Protein AF-A0A835D452-F1 (afdb_monomer)

Secondary structure (DSSP, 8-state):
-HHHHHHHHHHSS-----HHHHHHHHHHHHHHHHHHGGGS-------------------------SS-GGGGGGTTTT-HHHHHHHHHHHHHHHS-EE-TTTSSEEEEEEETTEEEETTT--EEE--SSSSS-HHHHHHHHHHHHHHHHHH-

Sequence (152 aa):
MGLKMEIKKELTTVRLTSLEEAYQLALKIEAQLRHSTLKRTGVVVGGFSTSQNTSSVPRSNTKRTKKAGIVGKYGTRYGASLRKQIKKMEVSQHSKYFCEFCGKYAVKRKAVGIWGCKDCGKVKAGGAYTLNTASAVTVRSTIRRLREQTEG

Structure (mmCIF, N/CA/C/O backbone):
data_AF-A0A835D452-F1
#
_entry.id   AF-A0A835D452-F1
#
loop_
_atom_site.group_PDB
_atom_site.id
_atom_site.type_symbol
_atom_site.label_atom_id
_atom_site.label_alt_id
_atom_site.label_comp_id
_atom_site.label_asym_id
_atom_site.label_entity_id
_atom_site.label_seq_id
_atom_site.pdbx_PDB_ins_code
_atom_site.Cartn_x
_atom_site.Cartn_y
_atom_site.Cartn_z
_atom_site.occupancy
_atom_site.B_iso_or_equiv
_atom_site.auth_seq_id
_atom_site.auth_comp_id
_atom_site.auth_asym_id
_atom_site.auth_atom_id
_atom_site.pdbx_PDB_model_num
ATOM 1 N N . MET A 1 1 ? 20.969 40.458 25.479 1.00 53.94 1 MET A N 1
ATOM 2 C CA . MET A 1 1 ? 19.787 41.068 24.821 1.00 53.94 1 MET A CA 1
ATOM 3 C C . MET A 1 1 ? 20.012 41.442 23.346 1.00 53.94 1 MET A C 1
ATOM 5 O O . MET A 1 1 ? 19.021 41.652 22.661 1.00 53.94 1 MET A O 1
ATOM 9 N N . GLY A 1 2 ? 21.252 41.434 22.826 1.00 52.66 2 GLY A N 1
ATOM 10 C CA . GLY A 1 2 ? 21.556 41.801 21.428 1.00 52.66 2 GLY A CA 1
ATOM 11 C C . GLY A 1 2 ? 20.974 40.879 20.343 1.00 52.66 2 GLY A C 1
ATOM 12 O O . GLY A 1 2 ? 20.324 41.371 19.430 1.00 52.66 2 GLY A O 1
ATOM 13 N N . LEU A 1 3 ? 21.068 39.547 20.483 1.00 51.38 3 LEU A N 1
ATOM 14 C CA . LEU A 1 3 ? 20.590 38.611 19.441 1.00 51.38 3 LEU A CA 1
ATOM 15 C C . LEU A 1 3 ? 19.086 38.711 19.127 1.00 51.38 3 LEU A C 1
ATOM 17 O O . LEU A 1 3 ? 18.668 38.468 18.001 1.00 51.38 3 LEU A O 1
ATOM 21 N N . LYS A 1 4 ? 18.252 39.062 20.115 1.00 52.41 4 LYS A N 1
ATOM 22 C CA . LYS A 1 4 ? 16.799 39.193 19.906 1.00 52.41 4 LYS A CA 1
ATOM 23 C C . LYS A 1 4 ? 16.429 40.463 19.127 1.00 52.41 4 LYS A C 1
ATOM 25 O O . LYS A 1 4 ? 15.355 40.500 18.533 1.00 52.41 4 LYS A O 1
ATOM 30 N N . MET A 1 5 ? 17.294 41.481 19.136 1.00 53.03 5 MET A N 1
ATOM 31 C CA . MET A 1 5 ? 17.097 42.734 18.398 1.00 53.03 5 MET A CA 1
ATOM 32 C C . MET A 1 5 ? 17.568 42.605 16.942 1.00 53.03 5 MET A C 1
ATOM 34 O O . MET A 1 5 ? 16.900 43.123 16.051 1.00 53.03 5 MET A O 1
ATOM 38 N N . GLU A 1 6 ? 18.640 41.844 16.693 1.00 52.41 6 GLU A N 1
ATOM 39 C CA . GLU A 1 6 ? 19.135 41.522 15.341 1.00 52.41 6 GLU A CA 1
ATOM 40 C C . GLU A 1 6 ? 18.083 40.750 14.519 1.00 52.41 6 GLU A C 1
ATOM 42 O O . GLU A 1 6 ? 17.771 41.116 13.390 1.00 52.41 6 GLU A O 1
ATOM 47 N N . ILE A 1 7 ? 17.441 39.742 15.129 1.00 55.41 7 ILE A N 1
ATOM 48 C CA . ILE A 1 7 ? 16.417 38.903 14.474 1.00 55.41 7 ILE A CA 1
ATOM 49 C C . ILE A 1 7 ? 15.163 39.709 14.104 1.00 55.41 7 ILE A C 1
ATOM 51 O O . ILE A 1 7 ? 14.518 39.427 13.098 1.00 55.41 7 ILE A O 1
ATOM 55 N N . LYS A 1 8 ? 14.806 40.729 14.896 1.00 54.69 8 LYS A N 1
ATOM 56 C CA . LYS A 1 8 ? 13.668 41.602 14.571 1.00 54.69 8 LYS A CA 1
ATOM 57 C C . LYS A 1 8 ? 13.981 42.560 13.424 1.00 54.69 8 LYS A C 1
ATOM 59 O O . LYS A 1 8 ? 13.083 42.807 12.629 1.00 54.69 8 LYS A O 1
ATOM 64 N N . LYS A 1 9 ? 15.220 43.061 13.318 1.00 51.81 9 LYS A N 1
ATOM 65 C CA . LYS A 1 9 ? 15.637 43.936 12.208 1.00 51.81 9 LYS A CA 1
ATOM 66 C C . LYS A 1 9 ? 15.626 43.202 10.865 1.00 51.81 9 LYS A C 1
ATOM 68 O O . LYS A 1 9 ? 15.124 43.766 9.898 1.00 51.81 9 LYS A O 1
ATOM 73 N N . GLU A 1 10 ? 16.059 41.942 10.836 1.00 51.25 10 GLU A N 1
ATOM 74 C CA . GLU A 1 10 ? 15.952 41.060 9.658 1.00 51.25 10 GLU A CA 1
ATOM 75 C C . GLU A 1 10 ? 14.490 40.757 9.267 1.00 51.25 10 GLU A C 1
ATOM 77 O O . GLU A 1 10 ? 14.180 40.583 8.092 1.00 51.25 10 GLU A O 1
ATOM 82 N N . LEU A 1 11 ? 13.557 40.743 10.229 1.00 52.88 11 LEU A N 1
ATOM 83 C CA . LEU A 1 11 ? 12.139 40.463 9.968 1.00 52.88 11 LEU A CA 1
ATOM 84 C C . LEU A 1 11 ? 11.354 41.648 9.370 1.00 52.88 11 LEU A C 1
ATOM 86 O O . LEU A 1 11 ? 10.240 41.444 8.893 1.00 52.88 11 LEU A O 1
ATOM 90 N N . THR A 1 12 ? 11.885 42.876 9.415 1.00 54.28 12 THR A N 1
ATOM 91 C CA . THR A 1 12 ? 11.132 44.097 9.054 1.00 54.28 12 THR A CA 1
ATOM 92 C C . THR A 1 12 ? 11.467 44.718 7.694 1.00 54.28 12 THR A C 1
ATOM 94 O O . THR A 1 12 ? 10.793 45.668 7.305 1.00 54.28 12 THR A O 1
ATOM 97 N N . THR A 1 13 ? 12.445 44.211 6.937 1.00 54.88 13 THR A N 1
ATOM 98 C CA . THR A 1 13 ? 12.877 44.841 5.665 1.00 54.88 13 THR A CA 1
ATOM 99 C C . THR A 1 13 ? 12.709 43.994 4.404 1.00 54.88 13 THR A C 1
ATOM 101 O O . THR A 1 13 ? 13.039 44.471 3.320 1.00 54.88 13 THR A O 1
ATOM 104 N N . VAL A 1 14 ? 12.123 42.796 4.471 1.00 54.88 14 VAL A N 1
ATOM 105 C CA . VAL A 1 14 ? 11.890 41.987 3.262 1.00 54.88 14 VAL A CA 1
ATOM 106 C C . VAL A 1 14 ? 10.429 42.087 2.825 1.00 54.88 14 VAL A C 1
ATOM 108 O O . VAL A 1 14 ? 9.540 41.429 3.362 1.00 54.88 14 VAL A O 1
ATOM 111 N N . ARG A 1 15 ? 10.180 42.929 1.815 1.00 54.94 15 ARG A N 1
ATOM 112 C CA . ARG A 1 15 ? 8.992 42.844 0.954 1.00 54.94 15 ARG A CA 1
ATOM 113 C C . ARG A 1 15 ? 8.990 41.454 0.309 1.00 54.94 15 ARG A C 1
ATOM 115 O O . ARG A 1 15 ? 9.763 41.205 -0.605 1.00 54.94 15 ARG A O 1
ATOM 122 N N . LEU A 1 16 ? 8.130 40.561 0.790 1.00 55.69 16 LEU A N 1
ATOM 123 C CA . LEU A 1 16 ? 7.934 39.226 0.224 1.00 55.69 16 LEU A CA 1
ATOM 124 C C . LEU A 1 16 ? 7.254 39.348 -1.149 1.00 55.69 16 LEU A C 1
ATOM 126 O O . LEU A 1 16 ? 6.036 39.509 -1.218 1.00 55.69 16 LEU A O 1
ATOM 130 N N . THR A 1 17 ? 8.022 39.295 -2.239 1.00 60.19 17 THR A N 1
ATOM 131 C CA . THR A 1 17 ? 7.479 39.351 -3.612 1.00 60.19 17 THR A CA 1
ATOM 132 C C . THR A 1 17 ? 7.554 38.027 -4.367 1.00 60.19 17 THR A C 1
ATOM 134 O O . THR A 1 17 ? 7.139 37.970 -5.522 1.00 60.19 17 THR A O 1
ATOM 137 N N . SER A 1 18 ? 7.981 36.923 -3.743 1.00 65.19 18 SER A N 1
ATOM 138 C CA . SER A 1 18 ? 7.813 35.600 -4.354 1.00 65.19 18 SER A CA 1
ATOM 139 C C . SER A 1 18 ? 7.709 34.463 -3.333 1.00 65.19 18 SER A C 1
ATOM 141 O O . SER A 1 18 ? 8.353 34.466 -2.285 1.00 65.19 18 SER A O 1
ATOM 143 N N . LEU A 1 19 ? 6.890 33.457 -3.662 1.00 63.97 19 LEU A N 1
ATOM 144 C CA . LEU A 1 19 ? 6.742 32.208 -2.898 1.00 63.97 19 LEU A CA 1
ATOM 145 C C . LEU A 1 19 ? 8.060 31.408 -2.807 1.00 63.97 19 LEU A C 1
ATOM 147 O O . LEU A 1 19 ? 8.214 30.572 -1.916 1.00 63.97 19 LEU A O 1
ATOM 151 N N . GLU A 1 20 ? 9.015 31.690 -3.696 1.00 67.25 20 GLU A N 1
ATOM 152 C CA . GLU A 1 20 ? 10.327 31.045 -3.766 1.00 67.25 20 GLU A CA 1
ATOM 153 C C . GLU A 1 20 ? 11.183 31.352 -2.521 1.00 67.25 20 GLU A C 1
ATOM 155 O O . GLU A 1 20 ? 11.810 30.461 -1.946 1.00 67.25 20 GLU A O 1
ATOM 160 N N . GLU A 1 21 ? 11.169 32.602 -2.049 1.00 68.44 21 GLU A N 1
ATOM 161 C CA . GLU A 1 21 ? 12.0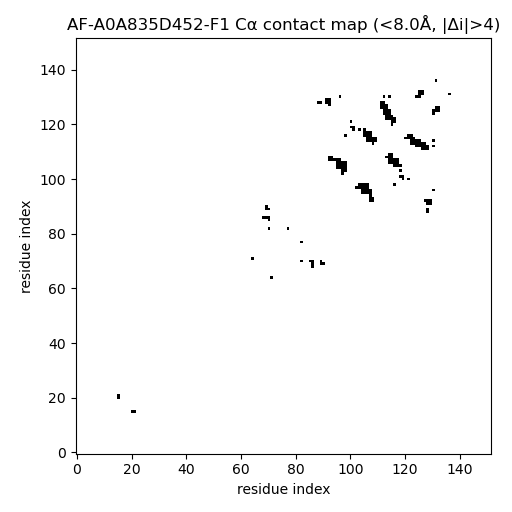04 33.050 -0.926 1.00 68.44 21 GLU A CA 1
ATOM 162 C C . GLU A 1 21 ? 11.507 32.505 0.420 1.00 68.44 21 GLU A C 1
ATOM 164 O O . GLU A 1 21 ? 12.307 32.091 1.265 1.00 68.44 21 GLU A O 1
ATOM 169 N N . ALA A 1 22 ? 10.184 32.402 0.590 1.00 69.62 22 ALA A N 1
ATOM 170 C CA . ALA A 1 22 ? 9.572 31.784 1.766 1.00 69.62 22 ALA A CA 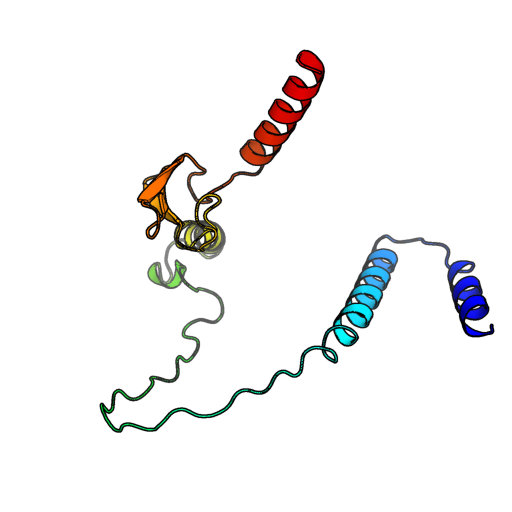1
ATOM 171 C C . ALA A 1 22 ? 9.949 30.295 1.891 1.00 69.62 22 ALA A C 1
ATOM 173 O O . ALA A 1 22 ? 10.230 29.809 2.990 1.00 69.62 22 ALA A O 1
ATOM 174 N N . TYR A 1 23 ? 10.022 29.578 0.763 1.00 75.12 23 TYR A N 1
ATOM 175 C CA . TYR A 1 23 ? 10.441 28.177 0.731 1.00 75.12 23 TYR A CA 1
ATOM 176 C C . TYR A 1 23 ? 11.928 28.011 1.086 1.00 75.12 23 TYR A C 1
ATOM 178 O O . TYR A 1 23 ? 12.285 27.126 1.867 1.00 75.12 23 TYR A O 1
ATOM 186 N N . GLN A 1 24 ? 12.800 28.900 0.596 1.00 74.62 24 GLN A N 1
ATOM 187 C CA . GLN A 1 24 ? 14.228 28.868 0.939 1.00 74.62 24 GLN A CA 1
ATOM 188 C C . GLN A 1 24 ? 14.498 29.209 2.413 1.00 74.62 24 GLN A C 1
ATOM 190 O O . GLN A 1 24 ? 15.394 28.622 3.026 1.00 74.62 24 GLN A O 1
ATOM 195 N N . LEU A 1 25 ? 13.709 30.102 3.018 1.00 76.50 25 LEU A N 1
ATOM 196 C CA . LEU A 1 25 ? 13.799 30.393 4.451 1.00 76.50 25 LEU A CA 1
ATOM 197 C C . LEU A 1 25 ? 13.347 29.196 5.306 1.00 76.50 25 LEU A C 1
ATOM 199 O O . LEU A 1 25 ? 14.036 28.833 6.261 1.00 76.50 25 LEU A O 1
ATOM 203 N N . ALA A 1 26 ? 12.248 28.532 4.933 1.00 77.06 26 ALA A N 1
ATOM 204 C CA . ALA A 1 26 ? 11.766 27.332 5.622 1.00 77.06 26 ALA A CA 1
ATOM 205 C C . ALA A 1 26 ? 12.803 26.192 5.600 1.00 77.06 26 ALA A C 1
ATOM 207 O O . ALA A 1 26 ? 13.060 25.562 6.629 1.00 77.06 26 ALA A O 1
ATOM 208 N N . LEU A 1 27 ? 13.476 25.981 4.461 1.00 79.12 27 LEU A N 1
ATOM 209 C CA . LEU A 1 27 ? 14.547 24.985 4.342 1.00 79.12 27 LEU A CA 1
ATOM 210 C C . LEU A 1 27 ? 15.771 25.310 5.214 1.00 79.12 27 LEU A C 1
ATOM 212 O O . LEU A 1 27 ? 16.361 24.400 5.803 1.00 79.12 27 LEU A O 1
ATOM 216 N N . LYS A 1 28 ? 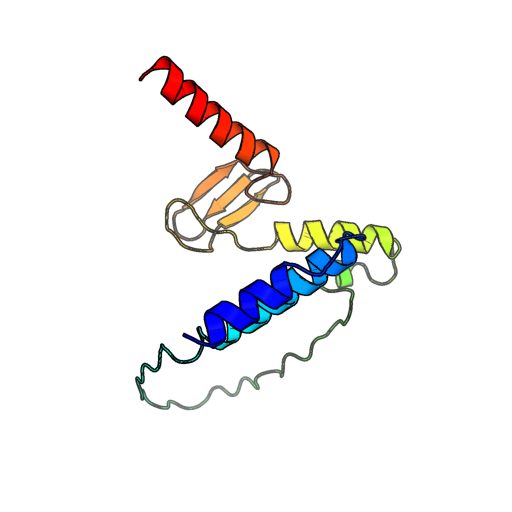16.147 26.590 5.347 1.00 78.88 28 LYS A N 1
ATOM 217 C CA . LYS A 1 28 ? 17.243 27.015 6.240 1.00 78.88 28 LYS A CA 1
ATOM 218 C C . LYS A 1 28 ? 16.915 26.766 7.716 1.00 78.88 28 LYS A C 1
ATOM 220 O O . LYS A 1 28 ? 17.775 26.280 8.452 1.00 78.88 28 LYS A O 1
ATOM 225 N N . ILE A 1 29 ? 15.671 27.021 8.130 1.00 74.69 29 ILE A N 1
ATOM 226 C CA . ILE A 1 29 ? 15.202 26.770 9.503 1.00 74.69 29 ILE A CA 1
ATOM 227 C C . ILE A 1 29 ? 15.213 25.265 9.819 1.00 74.69 29 ILE A C 1
ATOM 229 O O . ILE A 1 29 ? 15.718 24.855 10.868 1.00 74.69 29 ILE A O 1
ATOM 233 N N . GLU A 1 30 ? 14.735 24.415 8.903 1.00 75.00 30 GLU A N 1
ATOM 234 C CA . GLU A 1 30 ? 14.795 22.958 9.084 1.00 75.00 30 GLU A CA 1
ATOM 235 C C . GLU A 1 30 ? 16.234 22.430 9.196 1.00 75.00 30 GLU A C 1
ATOM 237 O O . GLU A 1 30 ? 16.493 21.503 9.967 1.00 75.00 30 GLU A O 1
ATOM 242 N N . ALA A 1 31 ? 17.186 23.009 8.457 1.00 71.62 31 ALA A N 1
ATOM 243 C CA . ALA A 1 31 ? 18.590 22.606 8.518 1.00 71.62 31 ALA A CA 1
ATOM 244 C C . ALA A 1 31 ? 19.231 22.919 9.884 1.00 71.62 31 ALA A C 1
ATOM 246 O O . ALA A 1 31 ? 19.970 22.089 10.421 1.00 71.62 31 ALA A O 1
ATOM 247 N N . GLN A 1 32 ? 18.905 24.065 10.492 1.00 65.31 32 GLN A N 1
ATOM 248 C CA . GLN A 1 32 ? 19.408 24.439 11.820 1.00 65.31 32 GLN A CA 1
ATOM 249 C C . GLN A 1 32 ? 18.828 23.562 12.941 1.00 65.31 32 GLN A C 1
ATOM 251 O O . GLN A 1 32 ? 19.548 23.201 13.874 1.00 65.31 32 GLN A O 1
ATOM 256 N N . LEU A 1 33 ? 17.564 23.141 12.829 1.00 62.62 33 LEU A N 1
ATOM 257 C CA . LEU A 1 33 ? 16.922 22.254 13.809 1.00 62.62 33 LEU A CA 1
ATOM 258 C C . LEU A 1 33 ? 17.446 20.806 13.764 1.00 62.62 33 LEU A C 1
ATOM 260 O O . LEU A 1 33 ? 17.403 20.111 14.775 1.00 62.62 33 LEU A O 1
ATOM 264 N N . ARG A 1 34 ? 17.995 20.341 12.633 1.00 60.38 34 ARG A N 1
ATOM 265 C CA . ARG A 1 34 ? 18.574 18.985 12.513 1.00 60.38 34 ARG A CA 1
ATOM 266 C C . ARG A 1 34 ? 19.963 18.849 13.151 1.00 60.38 34 ARG A C 1
ATOM 268 O O . ARG A 1 34 ? 20.350 17.747 13.531 1.00 60.38 34 ARG A O 1
ATOM 275 N N . HIS A 1 35 ? 20.704 19.947 13.318 1.00 53.53 35 HIS A N 1
ATOM 276 C CA . HIS A 1 35 ? 22.024 19.934 13.967 1.00 53.53 35 HIS A CA 1
ATOM 277 C C . HIS A 1 35 ? 21.962 19.941 15.506 1.00 53.53 35 HIS A C 1
ATOM 279 O O . HIS A 1 35 ? 22.938 19.561 16.156 1.00 53.53 35 HIS A O 1
ATOM 285 N N . SER A 1 36 ? 20.833 20.328 16.110 1.00 51.31 36 SER A N 1
ATOM 286 C CA . SER A 1 36 ? 20.677 20.398 17.57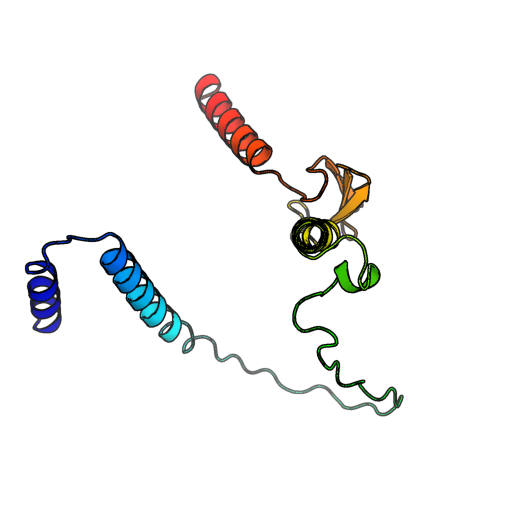1 1.00 51.31 36 SER A CA 1
ATOM 287 C C . SER A 1 36 ? 20.219 19.078 18.213 1.00 51.31 36 SER A C 1
ATOM 289 O O . SER A 1 36 ? 20.470 18.860 19.398 1.00 51.31 36 SER A O 1
ATOM 291 N N . THR A 1 37 ? 19.633 18.148 17.450 1.00 46.97 37 THR A N 1
ATOM 292 C CA . THR A 1 37 ? 19.125 16.858 17.962 1.00 46.97 37 THR A CA 1
ATOM 293 C C . THR A 1 37 ? 20.159 15.724 18.002 1.00 46.97 37 THR A C 1
ATOM 295 O O . THR A 1 37 ? 19.886 14.681 18.586 1.00 46.97 37 THR A O 1
ATOM 298 N N . LEU A 1 38 ? 21.358 15.905 17.433 1.00 46.53 38 LEU A N 1
ATOM 299 C CA . LEU A 1 38 ? 22.392 14.856 17.326 1.00 46.53 38 LEU A CA 1
ATOM 300 C C . LEU A 1 38 ? 23.418 14.819 18.476 1.00 46.53 38 LEU A C 1
ATOM 302 O O . LEU A 1 38 ? 24.251 13.921 18.512 1.00 46.53 38 LEU A O 1
ATOM 306 N N . LYS A 1 39 ? 23.359 15.746 19.443 1.00 46.88 39 LYS A N 1
ATOM 307 C CA . LYS A 1 39 ? 24.309 15.801 20.577 1.00 46.88 39 LYS A CA 1
ATOM 308 C C . LYS A 1 39 ? 23.803 15.166 21.884 1.00 46.88 39 LYS A C 1
ATOM 310 O O . LYS A 1 39 ? 24.490 15.277 22.892 1.00 46.88 39 LYS A O 1
ATOM 315 N N . ARG A 1 40 ? 22.615 14.536 21.915 1.00 47.34 40 ARG A N 1
ATOM 316 C CA . ARG A 1 40 ? 21.924 14.224 23.190 1.00 47.34 40 ARG A CA 1
ATOM 317 C C . ARG A 1 40 ? 21.695 12.750 23.548 1.00 47.34 40 ARG A C 1
ATOM 319 O O . ARG A 1 40 ? 21.157 12.501 24.618 1.00 47.34 40 ARG A O 1
ATOM 326 N N . THR A 1 41 ? 22.120 11.772 22.747 1.00 38.25 41 THR A N 1
ATOM 327 C CA . THR A 1 41 ? 21.954 10.344 23.102 1.00 38.25 41 THR A CA 1
ATOM 328 C C . THR A 1 41 ? 23.232 9.547 22.849 1.00 38.25 41 THR A C 1
ATOM 330 O O . THR A 1 41 ? 23.350 8.833 21.856 1.00 38.25 41 THR A O 1
ATOM 333 N N . GLY A 1 42 ? 24.207 9.694 23.747 1.00 44.38 42 GLY A N 1
ATOM 334 C CA . GLY A 1 42 ? 25.309 8.749 23.907 1.00 44.38 42 GLY A CA 1
ATOM 335 C C . GLY A 1 42 ? 24.936 7.727 24.977 1.00 44.38 42 GLY A C 1
ATOM 336 O O . GLY A 1 42 ? 24.961 8.052 26.158 1.00 44.38 42 GLY A O 1
ATOM 337 N N . VAL A 1 43 ? 24.569 6.512 24.567 1.00 40.44 43 VAL A N 1
ATOM 338 C CA . VAL A 1 43 ? 24.468 5.348 25.458 1.00 40.44 43 VAL A CA 1
ATOM 339 C C . VAL A 1 43 ? 25.344 4.246 24.880 1.00 40.44 43 VAL A C 1
ATOM 341 O O . VAL A 1 43 ? 25.227 3.877 23.713 1.00 40.44 43 VAL A O 1
ATOM 344 N N . VAL A 1 44 ? 26.250 3.787 25.735 1.00 37.50 44 VAL A N 1
ATOM 345 C CA . VAL A 1 44 ? 27.284 2.781 25.520 1.00 37.50 44 VAL A CA 1
ATOM 346 C C . VAL A 1 44 ? 26.757 1.459 26.076 1.00 37.50 44 VAL A C 1
ATOM 348 O O . VAL A 1 44 ? 26.311 1.433 27.218 1.00 37.50 44 VAL A O 1
ATOM 351 N N . VAL A 1 45 ? 26.828 0.366 25.316 1.00 40.75 45 VAL A N 1
ATOM 352 C CA . VAL A 1 45 ? 26.812 -1.008 25.852 1.00 40.75 45 VAL A CA 1
ATOM 353 C C . VAL A 1 45 ? 27.654 -1.889 24.937 1.00 40.75 45 VAL A C 1
ATOM 355 O O . VAL A 1 45 ? 27.423 -1.952 23.730 1.00 40.75 45 VAL A O 1
ATOM 358 N N . GLY A 1 46 ? 28.679 -2.505 25.523 1.00 33.25 46 GLY A N 1
ATOM 359 C CA . GLY A 1 46 ? 29.622 -3.388 24.851 1.00 33.25 46 GLY A CA 1
ATOM 360 C C . GLY A 1 46 ? 29.233 -4.869 24.893 1.00 33.25 46 GLY A C 1
ATOM 361 O O . GLY A 1 46 ? 28.396 -5.286 25.685 1.00 33.25 46 GLY A O 1
ATOM 362 N N . GLY A 1 47 ? 29.917 -5.632 24.034 1.00 34.38 47 GLY A N 1
ATOM 363 C CA . GLY A 1 47 ? 30.510 -6.944 24.323 1.00 34.38 47 GLY A CA 1
ATOM 364 C C . GLY A 1 47 ? 29.596 -8.148 24.568 1.00 34.38 47 GLY A C 1
ATOM 365 O O . GLY A 1 47 ? 29.233 -8.427 25.704 1.00 34.38 47 GLY A O 1
ATOM 366 N N . PHE A 1 48 ? 29.398 -8.975 23.535 1.00 38.56 48 PHE A N 1
ATOM 367 C CA . PHE A 1 48 ? 29.264 -10.426 23.709 1.00 38.56 48 PHE A CA 1
ATOM 368 C C . PHE A 1 48 ? 29.925 -11.169 22.538 1.00 38.56 48 PHE A C 1
ATOM 370 O O . PHE A 1 48 ? 30.082 -10.628 21.445 1.00 38.56 48 PHE A O 1
ATOM 377 N N . SER A 1 49 ? 30.390 -12.371 22.839 1.00 41.16 49 SER A N 1
ATOM 378 C CA . SER A 1 49 ? 31.526 -13.100 22.279 1.00 41.16 49 SER A CA 1
ATOM 379 C C . SER A 1 49 ? 31.422 -13.610 20.835 1.00 41.16 49 SER A C 1
ATOM 381 O O . SER A 1 49 ? 30.362 -13.905 20.287 1.00 41.16 49 SER A O 1
ATOM 383 N N . THR A 1 50 ? 32.612 -13.760 20.257 1.00 41.44 50 THR A N 1
ATOM 384 C CA . THR A 1 50 ? 32.963 -14.385 18.981 1.00 41.44 50 THR A CA 1
ATOM 385 C C . THR A 1 50 ? 32.691 -15.896 18.993 1.00 41.44 50 THR A C 1
ATOM 387 O O . THR A 1 50 ? 33.181 -16.600 19.872 1.00 41.44 50 THR A O 1
ATOM 390 N N . SER A 1 51 ? 32.004 -16.416 17.971 1.00 50.41 51 SER A N 1
ATOM 391 C CA . SER A 1 51 ? 32.068 -17.831 17.575 1.00 50.41 51 SER A CA 1
ATOM 392 C C . SER A 1 51 ? 32.216 -17.910 16.055 1.00 50.41 51 SER A C 1
ATOM 394 O O . SER A 1 51 ? 31.518 -17.215 15.314 1.00 50.41 51 SER A O 1
ATOM 396 N N . GLN A 1 52 ? 33.213 -18.670 15.606 1.00 46.91 52 GLN A N 1
ATOM 397 C CA . GLN A 1 52 ? 33.686 -18.694 14.229 1.00 46.91 52 GLN A CA 1
ATOM 398 C C . GLN A 1 52 ? 32.807 -19.539 13.295 1.00 46.91 52 GLN A C 1
ATOM 400 O O . GLN A 1 52 ? 32.325 -20.607 13.653 1.00 46.91 52 GLN A O 1
ATOM 405 N N . ASN A 1 53 ? 32.776 -19.085 12.039 1.00 43.78 53 ASN A N 1
ATOM 406 C CA . ASN A 1 53 ? 32.748 -19.885 10.814 1.00 43.78 53 ASN A CA 1
ATOM 407 C C . ASN A 1 53 ? 31.496 -20.712 10.478 1.00 43.78 53 ASN A C 1
ATOM 409 O O . ASN A 1 53 ? 31.442 -21.923 10.650 1.00 43.78 53 ASN A O 1
ATOM 413 N N . THR A 1 54 ? 30.617 -20.082 9.696 1.00 43.16 54 THR A N 1
ATOM 414 C CA . THR A 1 54 ? 30.393 -20.585 8.332 1.00 43.16 54 THR A CA 1
ATOM 415 C C . THR A 1 54 ? 30.716 -19.457 7.356 1.00 43.16 54 THR A C 1
ATOM 417 O O . THR A 1 54 ? 30.207 -18.342 7.464 1.00 43.16 54 THR A O 1
ATOM 420 N N . SER A 1 55 ? 31.635 -19.712 6.433 1.00 47.50 55 SER A N 1
ATOM 421 C CA . SER A 1 55 ? 32.075 -18.783 5.397 1.00 47.50 55 SER A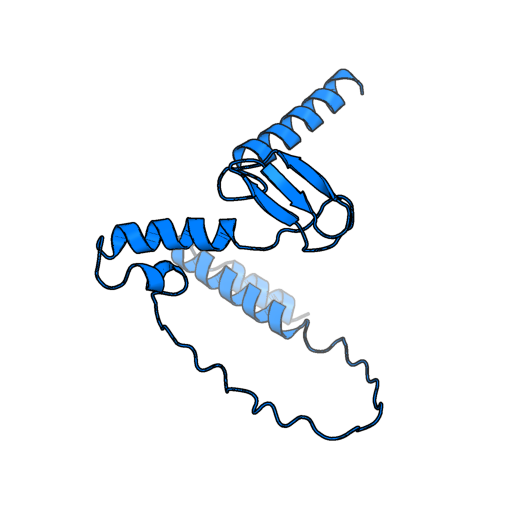 CA 1
ATOM 422 C C . SER A 1 55 ? 30.988 -18.592 4.333 1.00 47.50 55 SER A C 1
ATOM 424 O O . SER A 1 55 ? 31.128 -18.999 3.185 1.00 47.50 55 SER A O 1
ATOM 426 N N . SER A 1 56 ? 29.892 -17.913 4.673 1.00 53.09 56 SER A N 1
ATOM 427 C CA . SER A 1 56 ? 29.085 -17.245 3.655 1.00 53.09 56 SER A CA 1
ATOM 428 C C . SER A 1 56 ? 29.669 -15.854 3.453 1.00 53.09 56 SER A C 1
ATOM 430 O O . SER A 1 56 ? 29.366 -14.933 4.212 1.00 53.09 56 SER A O 1
ATOM 432 N N . VAL A 1 57 ? 30.541 -15.713 2.452 1.00 57.00 57 VAL A N 1
ATOM 433 C CA . VAL A 1 57 ? 31.046 -14.417 1.975 1.00 57.00 57 VAL A CA 1
ATOM 434 C C . VAL A 1 57 ? 29.883 -13.416 1.968 1.00 57.00 57 VAL A C 1
ATOM 436 O O . VAL A 1 57 ? 28.891 -13.669 1.269 1.00 57.00 57 VAL A O 1
ATOM 439 N N . PRO A 1 58 ? 29.936 -12.302 2.726 1.00 54.88 58 PRO A N 1
ATOM 440 C CA . PRO A 1 58 ? 28.913 -11.282 2.613 1.00 54.88 58 PRO A CA 1
ATOM 441 C C . PRO A 1 58 ? 29.067 -10.698 1.214 1.00 54.88 58 PRO A C 1
ATOM 443 O O . PRO A 1 58 ? 29.995 -9.940 0.941 1.00 54.88 58 PRO A O 1
ATOM 446 N N . ARG A 1 59 ? 28.188 -11.100 0.287 1.00 56.62 59 ARG A N 1
ATOM 447 C CA . ARG A 1 59 ? 28.103 -10.454 -1.023 1.00 56.62 59 ARG A CA 1
ATOM 448 C C . ARG A 1 59 ? 27.889 -8.978 -0.731 1.00 56.62 59 ARG A C 1
ATOM 450 O O . ARG A 1 59 ? 26.836 -8.606 -0.208 1.00 56.62 59 ARG A O 1
ATOM 457 N N . SER A 1 60 ? 28.895 -8.154 -1.013 1.00 60.47 60 SER A N 1
ATOM 458 C CA . SER A 1 60 ? 28.752 -6.709 -0.956 1.00 60.47 60 SER A CA 1
ATOM 459 C C . SER A 1 60 ? 27.569 -6.378 -1.857 1.00 60.47 60 SER A C 1
ATOM 461 O O . SER A 1 60 ? 27.563 -6.674 -3.053 1.00 60.47 60 SER A O 1
ATOM 463 N N . ASN A 1 61 ? 26.480 -5.910 -1.250 1.00 64.50 61 ASN A N 1
ATOM 464 C CA . ASN A 1 61 ? 25.212 -5.741 -1.942 1.00 64.50 61 ASN A CA 1
ATOM 465 C C . ASN A 1 61 ? 25.326 -4.467 -2.789 1.00 64.50 61 ASN A C 1
ATOM 467 O O . ASN A 1 61 ? 24.819 -3.403 -2.436 1.00 64.50 61 ASN A O 1
ATOM 471 N N . THR A 1 62 ? 26.102 -4.545 -3.871 1.00 76.44 62 THR A N 1
ATOM 472 C CA . THR A 1 62 ? 26.286 -3.442 -4.803 1.00 76.44 62 THR A CA 1
ATOM 473 C C . THR A 1 62 ? 24.925 -3.115 -5.396 1.00 76.44 62 THR A C 1
ATOM 475 O O . THR A 1 62 ? 24.138 -3.985 -5.782 1.00 76.44 62 THR A O 1
ATOM 478 N N . LYS A 1 63 ? 24.585 -1.827 -5.403 1.00 83.19 63 LYS A N 1
ATOM 479 C CA . LYS A 1 63 ? 23.282 -1.366 -5.872 1.00 83.19 63 LYS A CA 1
ATOM 480 C C . LYS A 1 63 ? 23.117 -1.727 -7.353 1.00 83.19 63 LYS A C 1
ATOM 482 O O . LYS A 1 63 ? 23.592 -1.010 -8.227 1.00 83.19 63 LYS A O 1
ATOM 487 N N . ARG A 1 64 ? 22.377 -2.806 -7.632 1.00 88.75 64 ARG A N 1
ATOM 488 C CA . ARG A 1 64 ? 22.198 -3.371 -8.983 1.00 88.75 64 ARG A CA 1
ATOM 489 C C . ARG A 1 64 ? 21.596 -2.396 -9.998 1.00 88.75 64 ARG A C 1
ATOM 491 O O . ARG A 1 64 ? 21.848 -2.515 -11.190 1.00 88.75 64 ARG A O 1
ATOM 498 N N . THR A 1 65 ? 20.758 -1.452 -9.562 1.00 90.88 65 THR A N 1
ATOM 499 C CA . THR A 1 65 ? 20.076 -0.520 -10.476 1.00 90.88 65 THR A CA 1
ATOM 500 C C . THR A 1 65 ? 20.105 0.916 -9.962 1.00 90.88 65 THR A C 1
ATOM 502 O O . THR A 1 65 ? 19.846 1.176 -8.787 1.00 90.88 65 THR A O 1
ATOM 505 N N . LYS A 1 66 ? 20.363 1.877 -10.861 1.00 90.69 66 LYS A N 1
ATOM 506 C CA . LYS A 1 66 ? 20.310 3.314 -10.537 1.00 90.69 66 LYS A CA 1
ATOM 507 C C . LYS A 1 66 ? 18.864 3.820 -10.443 1.00 90.69 66 LYS A C 1
ATOM 509 O O . LYS A 1 66 ? 18.497 4.449 -9.454 1.00 90.69 66 LYS A O 1
ATOM 514 N N . LYS A 1 67 ? 18.039 3.519 -11.461 1.00 91.94 67 LYS A N 1
ATOM 515 C CA . LYS A 1 67 ? 16.674 4.067 -11.626 1.00 91.94 67 LYS A CA 1
ATOM 516 C C . LYS A 1 67 ? 15.558 3.017 -11.575 1.00 91.94 67 LYS A C 1
ATOM 518 O O . LYS A 1 67 ? 14.498 3.303 -11.020 1.00 91.94 67 LYS A O 1
ATOM 523 N N . ALA A 1 68 ? 15.779 1.820 -12.123 1.00 92.19 68 ALA A N 1
ATOM 524 C CA . ALA A 1 68 ? 14.721 0.823 -12.308 1.00 92.19 68 ALA A CA 1
ATOM 525 C C . ALA A 1 68 ? 14.140 0.303 -10.976 1.00 92.19 68 ALA A C 1
ATOM 527 O O . ALA A 1 68 ? 12.951 0.467 -10.725 1.00 92.19 68 ALA A O 1
ATOM 528 N N . GLY A 1 69 ? 14.949 -0.233 -10.061 1.00 94.31 69 GLY A N 1
ATOM 529 C CA . GLY A 1 69 ? 14.434 -0.861 -8.838 1.00 94.31 69 GLY A CA 1
ATOM 530 C C . GLY A 1 69 ? 13.572 -2.094 -9.144 1.00 94.31 69 GLY A C 1
ATOM 531 O O . GLY A 1 69 ? 13.920 -2.877 -10.025 1.00 94.31 69 GLY A O 1
ATOM 532 N N . ILE A 1 70 ? 12.439 -2.248 -8.446 1.00 95.38 70 ILE A N 1
ATOM 533 C CA . ILE A 1 70 ? 11.543 -3.421 -8.546 1.00 95.38 70 ILE A CA 1
ATOM 534 C C . ILE A 1 70 ? 11.000 -3.680 -9.964 1.00 95.38 70 ILE A C 1
ATOM 536 O O . ILE A 1 70 ? 10.841 -4.830 -10.367 1.00 95.38 70 ILE A O 1
ATOM 540 N N . VAL A 1 71 ? 10.836 -2.626 -10.772 1.00 96.62 71 VAL A N 1
ATOM 541 C CA . VAL A 1 71 ? 10.380 -2.731 -12.170 1.00 96.62 71 VAL A CA 1
ATOM 542 C C . VAL A 1 71 ? 11.470 -3.199 -13.140 1.00 96.62 71 VAL A C 1
ATOM 544 O O . VAL A 1 71 ? 11.219 -3.304 -14.338 1.00 96.62 71 VAL A O 1
ATOM 547 N N . GLY A 1 72 ? 12.675 -3.518 -12.650 1.00 95.44 72 GLY A N 1
ATOM 548 C CA . GLY A 1 72 ? 13.742 -4.119 -13.456 1.00 95.44 72 GLY A CA 1
ATOM 549 C C . GLY A 1 72 ? 13.342 -5.453 -14.097 1.00 95.44 72 GLY A C 1
ATOM 550 O O . GLY A 1 72 ? 13.843 -5.778 -15.169 1.00 95.44 72 GLY A O 1
ATOM 551 N N . LYS A 1 73 ? 12.374 -6.173 -13.508 1.00 95.06 73 LYS A N 1
ATOM 552 C CA . LYS A 1 73 ? 11.810 -7.422 -14.056 1.00 95.06 73 LYS A CA 1
ATOM 553 C C . LYS A 1 73 ? 11.169 -7.267 -15.442 1.00 95.06 73 LYS A C 1
ATOM 555 O O . LYS A 1 73 ? 11.077 -8.233 -16.191 1.00 95.06 73 LYS A O 1
ATOM 560 N N . TYR A 1 74 ? 10.729 -6.061 -15.801 1.00 95.69 74 TYR A N 1
ATOM 561 C CA . TYR A 1 74 ? 10.103 -5.809 -17.099 1.00 95.69 74 TYR A CA 1
ATOM 562 C C . TYR A 1 74 ? 11.124 -5.606 -18.233 1.00 95.69 74 TYR A C 1
ATOM 564 O O . TYR A 1 74 ? 10.751 -5.691 -19.406 1.00 95.69 74 TYR A O 1
ATOM 572 N N . GLY A 1 75 ? 12.402 -5.384 -17.905 1.00 93.94 75 GLY A N 1
ATOM 573 C CA . GLY A 1 75 ? 13.456 -5.117 -18.882 1.00 93.94 75 GLY A CA 1
ATOM 574 C C . GLY A 1 75 ? 13.186 -3.844 -19.690 1.00 93.94 75 GLY A C 1
ATOM 575 O O . GLY A 1 75 ? 12.793 -2.809 -19.146 1.00 93.94 75 GLY A O 1
ATOM 576 N N . THR A 1 76 ? 13.392 -3.921 -21.003 1.00 94.88 76 THR A N 1
ATOM 577 C CA . THR A 1 76 ? 13.203 -2.805 -21.945 1.00 94.88 76 THR A CA 1
ATOM 578 C C . THR A 1 76 ? 11.733 -2.540 -22.297 1.00 94.88 76 THR A C 1
ATOM 580 O O . THR A 1 76 ? 11.402 -1.439 -22.741 1.00 94.88 76 THR A O 1
ATOM 583 N N . ARG A 1 77 ? 10.831 -3.489 -22.025 1.00 95.69 77 ARG A N 1
ATOM 584 C CA . ARG A 1 77 ? 9.419 -3.475 -22.449 1.00 95.69 77 ARG A CA 1
ATOM 585 C C . ARG A 1 77 ? 8.570 -2.394 -21.759 1.00 95.69 77 ARG A C 1
ATOM 587 O O . ARG A 1 77 ? 8.903 -1.931 -20.665 1.00 95.69 77 ARG A O 1
ATOM 594 N N . TYR A 1 78 ? 7.453 -2.021 -22.391 1.00 95.62 78 TYR A N 1
ATOM 595 C CA . TYR A 1 78 ? 6.391 -1.105 -21.909 1.00 95.62 78 TYR A CA 1
ATOM 596 C C . TYR A 1 78 ? 6.735 0.394 -21.804 1.00 95.62 78 TYR A C 1
ATOM 598 O O . TYR A 1 78 ? 5.851 1.214 -21.585 1.00 95.62 78 TYR A O 1
ATOM 606 N N . GLY A 1 79 ? 7.997 0.790 -21.971 1.00 96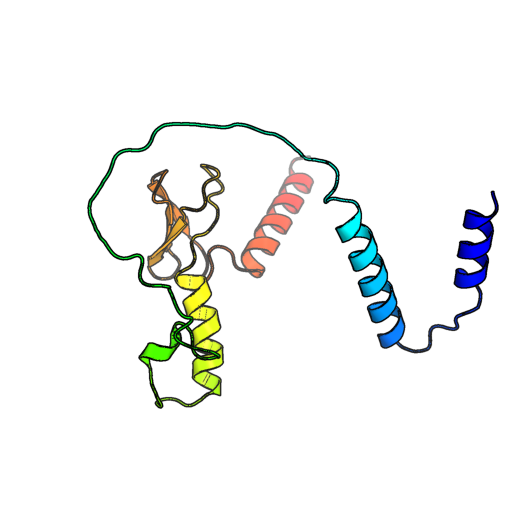.44 79 GLY A N 1
ATOM 607 C CA . GLY A 1 79 ? 8.394 2.202 -21.922 1.00 96.44 79 GLY A CA 1
ATOM 608 C C . GLY A 1 79 ? 8.548 2.788 -20.508 1.00 96.44 79 GLY A C 1
ATOM 609 O O . GLY A 1 79 ? 8.165 2.208 -19.491 1.00 96.44 79 GLY A O 1
ATOM 610 N N . ALA A 1 80 ? 9.193 3.955 -20.422 1.00 95.81 80 ALA A N 1
ATOM 611 C CA . ALA A 1 80 ? 9.644 4.519 -19.146 1.00 95.81 80 ALA A CA 1
ATOM 612 C C . ALA A 1 80 ? 8.509 5.074 -18.265 1.00 95.81 80 ALA A C 1
ATOM 614 O O . ALA A 1 80 ? 8.573 4.936 -17.041 1.00 95.81 80 ALA A O 1
ATOM 615 N N . SER A 1 81 ? 7.478 5.677 -18.870 1.00 96.56 81 SER A N 1
ATOM 616 C CA . SER A 1 81 ? 6.364 6.303 -18.140 1.00 96.56 81 SER A CA 1
ATOM 617 C C . SER A 1 81 ? 5.549 5.271 -17.350 1.00 96.56 81 SER A C 1
ATOM 619 O O . SER A 1 81 ? 5.427 5.383 -16.126 1.00 96.56 81 SER A O 1
ATOM 621 N N . LEU A 1 82 ? 5.120 4.191 -18.015 1.00 97.06 82 LEU A N 1
ATOM 622 C CA . LEU A 1 82 ? 4.374 3.095 -17.387 1.00 97.06 82 LEU A CA 1
ATOM 623 C C . LEU A 1 82 ? 5.184 2.433 -16.266 1.00 97.06 82 LEU A C 1
ATOM 625 O O . LEU A 1 82 ? 4.688 2.249 -15.153 1.00 97.06 82 LEU A O 1
ATOM 629 N N . ARG A 1 83 ? 6.479 2.171 -16.498 1.00 97.25 83 ARG A N 1
ATOM 630 C CA . ARG A 1 83 ? 7.363 1.612 -15.461 1.00 97.25 83 ARG A CA 1
ATOM 631 C C . ARG A 1 83 ? 7.514 2.542 -14.255 1.00 97.25 83 ARG A C 1
ATOM 633 O O . ARG A 1 83 ? 7.620 2.056 -13.133 1.00 97.25 83 ARG A O 1
ATOM 640 N N . LYS A 1 84 ? 7.500 3.867 -14.437 1.00 96.38 84 LYS A N 1
ATOM 641 C CA . LYS A 1 84 ? 7.566 4.832 -13.324 1.00 96.38 84 LYS A CA 1
ATOM 642 C C . LYS A 1 84 ? 6.299 4.798 -12.465 1.00 96.38 84 LYS A C 1
ATOM 644 O O . LYS A 1 84 ? 6.411 4.879 -11.242 1.00 96.38 84 LYS A O 1
ATOM 649 N N . GLN A 1 85 ? 5.123 4.663 -13.077 1.00 97.12 85 GLN A N 1
ATOM 650 C CA . GLN A 1 85 ? 3.848 4.544 -12.361 1.00 97.12 85 GLN A CA 1
ATOM 651 C C . GLN A 1 85 ? 3.754 3.212 -11.606 1.00 97.12 85 GLN A C 1
ATOM 653 O O . GLN A 1 85 ? 3.547 3.206 -10.392 1.00 97.12 85 GLN A O 1
ATOM 658 N N . ILE A 1 86 ? 4.018 2.096 -12.294 1.00 97.19 86 ILE A N 1
ATOM 659 C CA . ILE A 1 86 ? 3.997 0.752 -11.700 1.00 97.19 86 ILE A CA 1
ATOM 660 C C . ILE A 1 86 ? 5.005 0.642 -10.560 1.00 97.19 86 ILE A C 1
ATOM 662 O O . ILE A 1 86 ? 4.677 0.087 -9.519 1.00 97.19 86 ILE A O 1
ATOM 666 N N . LYS A 1 87 ? 6.193 1.247 -10.678 1.00 96.94 87 LYS A N 1
ATOM 667 C CA . LYS A 1 87 ? 7.187 1.248 -9.597 1.00 96.94 87 LYS A CA 1
ATOM 668 C C . LYS A 1 87 ? 6.624 1.786 -8.283 1.00 96.94 87 LYS A C 1
ATOM 670 O O . LYS A 1 87 ? 6.906 1.208 -7.240 1.00 96.94 87 LYS A O 1
ATOM 675 N N . LYS A 1 88 ? 5.838 2.869 -8.317 1.00 96.12 88 LYS A N 1
ATOM 676 C CA . LYS A 1 88 ? 5.229 3.441 -7.104 1.00 96.12 88 LYS A CA 1
ATOM 677 C C . LYS A 1 88 ? 4.262 2.444 -6.456 1.00 96.12 88 LYS A C 1
ATOM 679 O O . LYS A 1 88 ? 4.371 2.196 -5.260 1.00 96.12 88 LYS A O 1
ATOM 684 N N . MET A 1 89 ? 3.391 1.835 -7.262 1.00 96.69 89 MET A N 1
ATOM 685 C CA . MET A 1 89 ? 2.406 0.844 -6.805 1.00 96.69 89 MET A CA 1
ATOM 686 C C . MET A 1 89 ? 3.065 -0.456 -6.320 1.00 96.69 89 MET A C 1
ATOM 688 O O . MET A 1 89 ? 2.652 -1.043 -5.324 1.00 96.69 89 MET A O 1
ATOM 692 N N . GLU A 1 90 ? 4.125 -0.907 -6.994 1.00 96.62 90 GLU A N 1
ATOM 693 C CA . GLU A 1 90 ? 4.844 -2.126 -6.633 1.00 96.62 90 GLU A CA 1
ATOM 694 C C . GLU A 1 90 ? 5.667 -1.968 -5.356 1.00 96.62 90 GLU A C 1
ATOM 696 O O . GLU A 1 90 ? 5.748 -2.908 -4.568 1.00 96.62 90 GLU A O 1
ATOM 701 N N . VAL A 1 91 ? 6.267 -0.797 -5.131 1.00 96.44 91 VAL A N 1
ATOM 702 C CA . VAL A 1 91 ? 6.971 -0.514 -3.875 1.00 96.44 91 VAL A CA 1
ATOM 703 C C . VAL A 1 91 ? 5.979 -0.512 -2.720 1.00 96.44 91 VAL A C 1
ATOM 705 O O . VAL A 1 91 ? 6.221 -1.188 -1.721 1.00 96.44 91 VAL A O 1
ATOM 708 N N . SER A 1 92 ? 4.847 0.182 -2.858 1.00 95.62 92 SER A N 1
ATOM 709 C CA . SER A 1 92 ? 3.863 0.265 -1.781 1.00 95.62 92 SER A CA 1
ATOM 710 C C . SER A 1 92 ? 3.231 -1.097 -1.481 1.00 95.62 92 SER A C 1
ATOM 712 O O . SER A 1 92 ? 3.181 -1.496 -0.322 1.00 95.62 92 SER A O 1
ATOM 714 N N . GLN A 1 93 ? 2.860 -1.881 -2.500 1.00 96.56 93 GLN A N 1
ATOM 715 C CA . GLN A 1 93 ? 2.213 -3.178 -2.265 1.00 96.56 93 GLN A CA 1
ATOM 716 C C . GLN A 1 93 ? 3.131 -4.211 -1.584 1.00 96.56 93 GLN A C 1
ATOM 718 O O . GLN A 1 93 ? 2.638 -5.073 -0.859 1.00 96.56 93 GLN A O 1
ATOM 723 N N . HIS A 1 94 ? 4.449 -4.154 -1.832 1.00 95.50 94 HIS A N 1
ATOM 724 C CA . HIS A 1 94 ? 5.426 -5.092 -1.259 1.00 95.50 94 HIS A CA 1
ATOM 725 C C . HIS A 1 94 ? 6.045 -4.598 0.055 1.00 95.50 94 HIS A C 1
ATOM 727 O O . HIS A 1 94 ? 6.753 -5.358 0.726 1.00 95.50 94 HIS A O 1
ATOM 733 N N . SER A 1 95 ? 5.795 -3.343 0.429 1.00 95.12 95 SER A N 1
ATOM 734 C CA . SER A 1 95 ? 6.242 -2.780 1.700 1.00 95.12 95 SER A CA 1
ATOM 735 C C . SER A 1 95 ? 5.556 -3.464 2.884 1.00 95.12 95 SER A C 1
ATOM 737 O O . SER A 1 95 ? 4.434 -3.964 2.783 1.00 95.12 95 SER A O 1
ATOM 739 N N . LYS A 1 96 ? 6.241 -3.485 4.031 1.00 95.81 96 LYS A N 1
ATOM 740 C CA . LYS A 1 96 ? 5.619 -3.841 5.310 1.00 95.81 96 LYS A CA 1
ATOM 741 C C . LYS A 1 96 ? 5.029 -2.580 5.930 1.00 95.81 96 LYS A C 1
ATOM 743 O O . LYS A 1 96 ? 5.715 -1.563 5.997 1.00 95.81 96 LYS A O 1
ATOM 748 N N . TYR A 1 97 ? 3.796 -2.664 6.410 1.00 96.38 97 TYR A N 1
ATOM 749 C CA . TYR A 1 97 ? 3.118 -1.560 7.085 1.00 96.38 97 TYR A CA 1
ATOM 750 C C . TYR A 1 97 ? 3.056 -1.769 8.596 1.00 96.38 97 TYR A C 1
ATOM 752 O O . TYR A 1 97 ? 3.138 -2.899 9.093 1.00 96.38 97 TYR A O 1
ATOM 760 N N . PHE A 1 98 ? 2.900 -0.656 9.309 1.00 95.94 98 PHE A N 1
ATOM 761 C CA . PHE A 1 98 ? 2.671 -0.627 10.746 1.00 95.94 98 PHE A CA 1
ATOM 762 C C . PHE A 1 98 ? 1.327 -1.277 11.096 1.00 95.94 98 PHE A C 1
ATOM 764 O O . PHE A 1 98 ? 0.305 -1.000 10.466 1.00 95.94 98 PHE A O 1
ATOM 771 N N . CYS A 1 99 ? 1.329 -2.146 12.102 1.00 96.06 99 CYS A N 1
ATOM 772 C CA . CYS A 1 99 ? 0.119 -2.739 12.644 1.00 96.06 99 CYS A CA 1
ATOM 773 C C . CYS A 1 99 ? -0.399 -1.911 13.823 1.00 96.06 99 CYS A C 1
ATOM 775 O O . CYS A 1 99 ? 0.234 -1.882 14.875 1.00 96.06 99 CYS A O 1
ATOM 777 N N . GLU A 1 100 ? -1.594 -1.338 13.683 1.00 93.12 100 GLU A N 1
ATOM 778 C CA . GLU A 1 100 ? -2.287 -0.591 14.749 1.00 93.12 100 GLU A CA 1
ATOM 779 C C . GLU A 1 100 ? -2.604 -1.456 15.987 1.00 93.12 100 GLU A C 1
ATOM 781 O O . GLU A 1 100 ? -2.856 -0.922 17.058 1.00 93.12 100 GLU A O 1
ATOM 786 N N . PHE A 1 101 ? -2.577 -2.789 15.864 1.00 94.06 101 PHE A N 1
ATOM 787 C CA . PHE A 1 101 ? -2.946 -3.695 16.954 1.00 94.06 101 PHE A CA 1
ATOM 788 C C . PHE A 1 101 ? -1.768 -4.214 17.779 1.00 94.06 101 PHE A C 1
ATOM 790 O O . PHE A 1 101 ? -1.920 -4.408 18.977 1.00 94.06 101 PHE A O 1
ATOM 797 N N . CYS A 1 102 ? -0.625 -4.510 17.151 1.00 95.25 102 CYS A N 1
ATOM 798 C CA . CYS A 1 102 ? 0.545 -5.066 17.848 1.00 95.25 102 CYS A CA 1
ATOM 799 C C . CYS A 1 102 ? 1.769 -4.145 17.835 1.00 95.25 102 CYS A C 1
ATOM 801 O O . CYS A 1 102 ? 2.811 -4.522 18.363 1.00 95.25 102 CYS A O 1
ATOM 803 N N . GLY A 1 103 ? 1.681 -2.975 17.194 1.00 94.88 103 GLY A N 1
ATOM 804 C CA . GLY A 1 103 ? 2.758 -1.984 17.149 1.00 94.88 103 GLY A CA 1
ATOM 805 C C . GLY A 1 103 ? 3.956 -2.354 16.264 1.00 94.88 103 GLY A C 1
ATOM 806 O O . GLY A 1 103 ? 4.938 -1.619 16.222 1.00 94.88 103 GLY A O 1
ATOM 807 N N . LYS A 1 104 ? 3.911 -3.481 15.542 1.00 95.38 104 LYS A N 1
ATOM 808 C CA . LYS A 1 104 ? 5.025 -3.974 14.711 1.00 95.38 104 LYS A CA 1
ATOM 809 C C . LYS A 1 104 ? 4.804 -3.690 13.223 1.00 95.38 104 LYS A C 1
ATOM 811 O O . LYS A 1 104 ? 3.676 -3.717 12.728 1.00 95.38 104 LYS A O 1
ATOM 816 N N . TYR A 1 105 ? 5.892 -3.489 12.472 1.00 95.81 105 TYR A N 1
ATOM 817 C CA . TYR A 1 105 ? 5.875 -3.386 11.004 1.00 95.81 105 TYR A CA 1
ATOM 818 C C . TYR A 1 105 ? 5.817 -4.772 10.348 1.00 95.81 105 TYR A C 1
ATOM 820 O O . TYR A 1 105 ? 6.792 -5.262 9.773 1.00 95.81 105 TYR A O 1
ATOM 828 N N . ALA A 1 106 ? 4.661 -5.422 10.456 1.00 96.31 106 ALA A N 1
ATOM 829 C CA . ALA A 1 106 ? 4.466 -6.801 10.010 1.00 96.31 106 ALA A CA 1
ATOM 830 C C . ALA A 1 106 ? 3.245 -7.001 9.102 1.00 96.31 106 ALA A C 1
ATOM 832 O O . ALA A 1 106 ? 2.989 -8.124 8.658 1.00 96.31 106 ALA A O 1
ATOM 833 N N . VAL A 1 107 ? 2.505 -5.933 8.789 1.00 97.31 107 VAL A N 1
ATOM 834 C CA . VAL A 1 107 ? 1.350 -6.010 7.890 1.00 97.31 107 VAL A CA 1
ATOM 835 C C . VAL A 1 107 ? 1.828 -6.126 6.447 1.00 97.31 107 VAL A C 1
ATOM 837 O O . VAL A 1 107 ? 2.591 -5.286 5.967 1.00 97.31 107 VAL A O 1
ATOM 840 N N . LYS A 1 108 ? 1.370 -7.168 5.749 1.00 97.00 108 LYS A N 1
ATOM 841 C CA . LYS A 1 108 ? 1.621 -7.399 4.323 1.00 97.00 108 LYS A CA 1
ATOM 842 C C . LYS A 1 108 ? 0.319 -7.657 3.571 1.00 97.00 108 LYS A C 1
ATOM 844 O O . LYS A 1 108 ? -0.647 -8.177 4.130 1.00 97.00 108 LYS A O 1
ATOM 849 N N . ARG A 1 109 ? 0.320 -7.330 2.281 1.00 97.38 109 ARG A N 1
ATOM 850 C CA . ARG A 1 109 ? -0.792 -7.610 1.369 1.00 97.38 109 ARG A CA 1
ATOM 851 C C . ARG A 1 109 ? -0.957 -9.119 1.178 1.00 97.38 109 ARG A C 1
ATOM 853 O O . ARG A 1 109 ? 0.030 -9.816 0.943 1.00 97.38 109 ARG A O 1
ATOM 860 N N . LYS A 1 110 ? -2.193 -9.609 1.282 1.00 96.31 110 LYS A N 1
ATOM 861 C CA . LYS A 1 110 ? -2.566 -11.007 1.002 1.00 96.31 110 LYS A CA 1
ATOM 862 C C . LYS A 1 110 ? -3.280 -11.119 -0.338 1.00 96.31 110 LYS A C 1
ATOM 864 O O . LYS A 1 110 ? -2.878 -11.910 -1.179 1.00 96.31 110 LYS A O 1
ATOM 869 N N . ALA A 1 111 ? -4.273 -10.262 -0.546 1.00 96.69 111 ALA A N 1
ATOM 870 C CA . ALA A 1 111 ? -5.001 -10.114 -1.798 1.00 96.69 111 ALA A CA 1
ATOM 871 C C . ALA A 1 111 ? -5.272 -8.625 -2.060 1.00 96.69 111 ALA A C 1
ATOM 873 O O . ALA A 1 111 ? -4.883 -7.759 -1.270 1.00 96.69 111 ALA A O 1
ATOM 874 N N . VAL A 1 112 ? -5.921 -8.304 -3.179 1.00 96.69 112 VAL A N 1
ATOM 875 C CA . VAL A 1 112 ? -6.358 -6.930 -3.465 1.00 96.69 112 VAL A CA 1
ATOM 876 C C . VAL A 1 112 ? -7.275 -6.458 -2.334 1.00 96.69 112 VAL A C 1
ATOM 878 O O . VAL A 1 112 ? -8.264 -7.110 -2.032 1.00 96.69 112 VAL A O 1
ATOM 881 N N . GLY A 1 113 ? -6.920 -5.353 -1.672 1.00 95.56 113 GLY A N 1
ATOM 882 C CA . GLY A 1 113 ? -7.717 -4.790 -0.577 1.00 95.56 113 GLY A CA 1
ATOM 883 C C . GLY A 1 113 ? -7.662 -5.562 0.747 1.00 95.56 113 GLY A C 1
ATOM 884 O O . GLY A 1 113 ? -8.187 -5.065 1.737 1.00 95.56 113 GLY A O 1
ATOM 885 N N . ILE A 1 114 ? -6.991 -6.718 0.816 1.00 97.06 114 ILE A N 1
ATOM 886 C CA . ILE A 1 114 ? -6.893 -7.539 2.032 1.00 97.06 114 ILE A CA 1
ATOM 887 C C . ILE A 1 114 ? -5.453 -7.549 2.545 1.00 97.06 114 ILE A C 1
ATOM 889 O O . ILE A 1 114 ? -4.523 -7.990 1.859 1.00 97.06 114 ILE A O 1
ATOM 893 N N . TRP A 1 115 ? -5.276 -7.110 3.790 1.00 97.62 115 TRP A N 1
ATOM 894 C CA . TRP A 1 115 ? -3.978 -6.961 4.441 1.00 97.62 115 TRP A CA 1
ATOM 895 C C . TRP A 1 115 ? -3.925 -7.763 5.736 1.00 97.62 115 TRP A C 1
ATOM 897 O O . TRP A 1 115 ? -4.800 -7.630 6.580 1.00 97.62 115 TRP A O 1
ATOM 907 N N . GLY A 1 116 ? -2.890 -8.583 5.912 1.00 97.25 116 GLY A N 1
ATOM 908 C CA . GLY A 1 116 ? -2.728 -9.437 7.090 1.00 97.25 116 GLY A CA 1
ATOM 909 C C . GLY A 1 116 ? -1.432 -9.142 7.832 1.00 97.25 116 GLY A C 1
ATOM 910 O O . GLY A 1 116 ? -0.367 -9.035 7.215 1.00 97.25 116 GLY A O 1
ATOM 911 N N . CYS A 1 117 ? -1.507 -9.030 9.155 1.00 97.38 117 CYS A N 1
ATOM 912 C CA . CYS A 1 117 ? -0.331 -8.966 10.013 1.00 97.38 117 CYS A CA 1
ATOM 913 C C . CYS A 1 117 ? 0.243 -10.366 10.233 1.00 97.38 117 CYS A C 1
ATOM 915 O O . CYS A 1 117 ? -0.480 -11.271 10.642 1.00 97.38 117 CYS A O 1
ATOM 917 N N . LYS A 1 118 ? 1.548 -10.542 9.991 1.00 94.94 118 LYS A N 1
ATOM 918 C CA . LYS A 1 118 ? 2.215 -11.825 10.258 1.00 94.94 118 LYS A CA 1
ATOM 919 C C . LYS A 1 118 ? 2.285 -12.139 11.758 1.00 94.94 118 LYS A C 1
ATOM 921 O O . LYS A 1 118 ? 2.161 -13.299 12.122 1.00 94.94 118 LYS A O 1
ATOM 926 N N . ASP A 1 119 ? 2.469 -11.123 12.599 1.00 94.81 119 ASP A N 1
ATOM 927 C CA . ASP A 1 119 ? 2.778 -11.330 14.018 1.00 94.81 119 ASP A CA 1
ATOM 928 C C . ASP A 1 119 ? 1.526 -11.550 14.872 1.00 94.81 119 ASP A C 1
ATOM 930 O O . ASP A 1 119 ? 1.510 -12.436 15.714 1.00 94.81 119 ASP A O 1
ATOM 934 N N . CYS A 1 120 ? 0.474 -10.747 14.672 1.00 95.69 120 CYS A N 1
ATOM 935 C CA . CYS A 1 120 ? -0.760 -10.843 15.465 1.00 95.69 120 CYS A CA 1
ATOM 936 C C . CYS A 1 120 ? -1.915 -11.547 14.744 1.00 95.69 120 CYS A C 1
ATOM 938 O O . CYS A 1 120 ? -3.017 -11.601 15.280 1.00 95.69 120 CYS A O 1
ATOM 940 N N . GLY A 1 121 ? -1.714 -12.005 13.505 1.00 94.81 121 GLY A N 1
ATOM 941 C CA . GLY A 1 121 ? -2.728 -12.708 12.7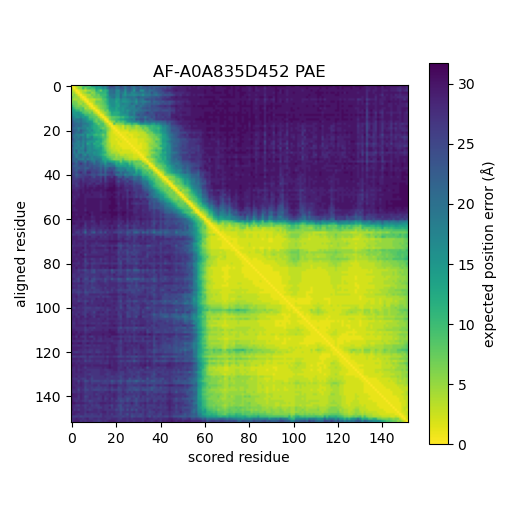10 1.00 94.81 121 GLY A CA 1
ATOM 942 C C . GLY A 1 121 ? -3.917 -11.859 12.243 1.00 94.81 121 GLY A C 1
ATOM 943 O O . GLY A 1 121 ? -4.687 -12.305 11.397 1.00 94.81 121 GLY A O 1
ATOM 944 N N . LYS A 1 122 ? -4.070 -10.622 12.735 1.00 95.31 122 LYS A N 1
ATOM 945 C CA . LYS A 1 122 ? -5.201 -9.759 12.380 1.00 95.31 122 LYS A CA 1
ATOM 946 C C . LYS A 1 122 ? -5.186 -9.384 10.899 1.00 95.31 122 LYS A C 1
ATOM 948 O O . LYS A 1 122 ? -4.153 -8.980 10.351 1.00 95.31 122 LYS A O 1
ATOM 953 N N . VAL A 1 123 ? -6.362 -9.473 10.286 1.00 96.12 123 VAL A N 1
ATOM 954 C CA . VAL A 1 123 ? -6.619 -9.117 8.889 1.00 96.12 123 VAL A CA 1
ATOM 955 C C . VAL A 1 123 ? -7.462 -7.843 8.848 1.00 96.12 123 VAL A C 1
ATOM 957 O O . VAL A 1 123 ? -8.415 -7.696 9.606 1.00 96.12 123 VAL A O 1
ATOM 960 N N . LYS A 1 124 ? -7.086 -6.903 7.982 1.00 93.38 124 LYS A N 1
ATOM 961 C CA . LYS A 1 124 ? -7.728 -5.599 7.806 1.00 93.38 124 LYS A CA 1
ATOM 962 C C . LYS A 1 124 ? -8.007 -5.359 6.323 1.00 93.38 124 LYS A C 1
ATOM 964 O O . LYS A 1 124 ? -7.148 -5.616 5.475 1.00 93.38 124 LYS A O 1
ATOM 969 N N . ALA A 1 125 ? -9.194 -4.838 6.022 1.00 95.81 125 ALA A N 1
ATOM 970 C CA . ALA A 1 125 ? -9.516 -4.321 4.698 1.00 95.81 125 ALA A CA 1
ATOM 971 C C . ALA A 1 125 ? -8.861 -2.943 4.493 1.00 95.81 125 ALA A C 1
ATOM 973 O O . ALA A 1 125 ? -8.826 -2.114 5.405 1.00 95.81 125 ALA A O 1
ATOM 974 N N . GLY A 1 126 ? -8.319 -2.703 3.303 1.00 95.50 126 GLY A N 1
ATOM 975 C CA . GLY A 1 126 ? -7.552 -1.504 2.984 1.00 95.50 126 GLY A CA 1
ATOM 976 C C . GLY A 1 126 ? -7.551 -1.180 1.495 1.00 95.50 126 GLY A C 1
ATOM 977 O O . GLY A 1 126 ? -8.368 -1.680 0.726 1.00 95.50 126 GLY A O 1
ATOM 978 N N . GLY A 1 127 ? -6.613 -0.336 1.071 1.00 96.12 127 GLY A N 1
ATOM 979 C CA . GLY A 1 127 ? -6.451 0.007 -0.341 1.00 96.12 127 GLY A CA 1
ATOM 980 C C . GLY A 1 127 ? -5.893 -1.146 -1.182 1.00 96.12 127 GLY A C 1
ATOM 981 O O . GLY A 1 127 ? -5.325 -2.116 -0.671 1.00 96.12 127 GLY A O 1
ATOM 982 N N . ALA A 1 128 ? -6.004 -1.017 -2.507 1.00 96.69 128 ALA A N 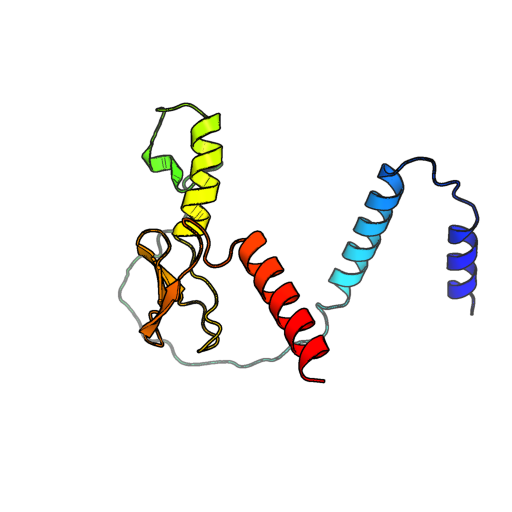1
ATOM 983 C CA . ALA A 1 128 ? -5.496 -2.019 -3.445 1.00 96.69 128 ALA A CA 1
ATOM 984 C C . ALA A 1 128 ? -3.966 -2.179 -3.378 1.00 96.69 128 ALA A C 1
ATOM 986 O O . ALA A 1 128 ? -3.478 -3.309 -3.431 1.00 96.69 128 ALA A O 1
ATOM 987 N N . TYR A 1 129 ? -3.233 -1.064 -3.235 1.00 96.19 129 TYR A N 1
ATOM 988 C CA . TYR A 1 129 ? -1.760 -1.005 -3.243 1.00 96.19 129 TYR A CA 1
ATOM 989 C C . TYR A 1 129 ? -1.146 -0.394 -1.974 1.00 96.19 129 TYR A C 1
ATOM 991 O O . TYR A 1 129 ? 0.069 -0.464 -1.801 1.00 96.19 129 TYR A O 1
ATOM 999 N N . THR A 1 130 ? -1.954 0.210 -1.100 1.00 95.62 130 THR A N 1
ATOM 1000 C CA . THR A 1 130 ? -1.537 0.801 0.182 1.00 95.62 130 THR A CA 1
ATOM 1001 C C . THR A 1 130 ? -2.500 0.367 1.285 1.00 95.62 130 THR A C 1
ATOM 1003 O O . THR A 1 130 ? -3.688 0.198 1.019 1.00 95.62 130 THR A O 1
ATOM 1006 N N . LEU A 1 131 ? -2.017 0.205 2.524 1.00 94.94 131 LEU A N 1
ATOM 1007 C CA . LEU A 1 131 ? -2.870 -0.216 3.646 1.00 94.94 131 LEU A CA 1
ATOM 1008 C C . LEU A 1 131 ? -4.008 0.786 3.909 1.00 94.94 131 LEU A C 1
ATOM 1010 O O . LEU A 1 131 ? -5.172 0.401 3.988 1.00 94.94 131 LEU A O 1
ATOM 1014 N N . ASN A 1 132 ? -3.686 2.079 3.977 1.00 94.81 132 ASN A N 1
ATOM 1015 C CA . ASN A 1 132 ? -4.652 3.155 4.184 1.00 94.81 132 ASN A CA 1
ATOM 1016 C C . ASN A 1 132 ? -4.634 4.076 2.955 1.00 94.81 132 ASN A C 1
ATOM 1018 O O . ASN A 1 132 ? 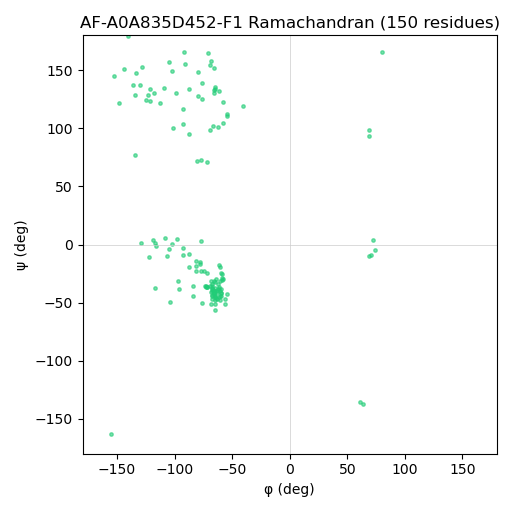-3.569 4.504 2.504 1.00 94.81 132 ASN A O 1
ATOM 1022 N N . THR A 1 133 ? -5.807 4.378 2.402 1.00 95.94 133 THR A N 1
ATOM 1023 C CA . THR A 1 133 ? -5.975 5.397 1.355 1.00 95.94 133 THR A CA 1
ATOM 1024 C C . THR A 1 133 ? -6.275 6.754 1.989 1.00 95.94 133 THR A C 1
ATOM 1026 O O . THR A 1 133 ? -6.801 6.808 3.102 1.00 95.94 133 THR A O 1
ATOM 1029 N N . ALA A 1 134 ? -5.966 7.850 1.288 1.00 94.50 134 ALA A N 1
ATOM 1030 C CA . ALA A 1 134 ? -6.226 9.207 1.779 1.00 94.50 134 ALA A CA 1
ATOM 1031 C C . ALA A 1 134 ? -7.712 9.412 2.120 1.00 94.50 134 ALA A C 1
ATOM 1033 O O . ALA A 1 134 ? -8.034 9.826 3.229 1.00 94.50 134 ALA A O 1
ATOM 1034 N N . SER A 1 135 ? -8.613 8.994 1.228 1.00 95.00 135 SER A N 1
ATOM 1035 C CA . SER A 1 135 ? -10.060 9.068 1.451 1.00 95.00 135 SER A CA 1
ATOM 1036 C C . SER A 1 135 ? -10.514 8.234 2.652 1.00 95.00 135 SER A C 1
ATOM 1038 O O . SER A 1 135 ? -11.355 8.666 3.427 1.00 95.00 135 SER A O 1
ATOM 1040 N N . ALA A 1 136 ? -9.935 7.049 2.876 1.00 94.75 136 ALA A N 1
ATOM 1041 C CA . ALA A 1 136 ? -10.286 6.257 4.055 1.00 94.75 136 ALA A CA 1
ATOM 1042 C C . ALA A 1 136 ? -9.799 6.912 5.358 1.00 94.75 136 ALA A C 1
ATOM 1044 O O . ALA A 1 136 ? -10.417 6.732 6.404 1.00 94.75 136 ALA A O 1
ATOM 1045 N N . VAL A 1 137 ? -8.680 7.643 5.328 1.00 94.81 137 VAL A N 1
ATOM 1046 C CA . VAL A 1 137 ? -8.197 8.407 6.489 1.00 94.81 137 VAL A CA 1
ATOM 1047 C C . VAL A 1 137 ? -9.152 9.555 6.808 1.00 94.81 137 VAL A C 1
ATOM 1049 O O . VAL A 1 137 ? -9.546 9.684 7.965 1.00 94.81 137 VAL A O 1
ATOM 1052 N N . THR A 1 138 ? -9.574 10.327 5.803 1.00 96.25 138 THR A N 1
ATOM 1053 C CA . THR A 1 138 ? -10.498 11.452 6.005 1.00 96.25 138 THR A CA 1
ATOM 1054 C C . THR A 1 138 ? -11.873 10.986 6.470 1.00 96.25 138 THR A C 1
ATOM 1056 O O . THR A 1 138 ? -12.416 11.549 7.414 1.00 96.25 138 THR A O 1
ATOM 1059 N N . VAL A 1 139 ? -12.405 9.902 5.896 1.00 97.19 139 VAL A N 1
ATOM 1060 C CA . VAL A 1 139 ? -13.692 9.325 6.319 1.00 97.19 139 VAL A CA 1
ATOM 1061 C C . VAL A 1 139 ? -13.652 8.877 7.785 1.00 97.19 139 VAL A C 1
ATOM 1063 O O . VAL A 1 139 ? -14.600 9.109 8.533 1.00 97.19 139 VAL A O 1
ATOM 1066 N N . ARG A 1 140 ? -12.541 8.285 8.248 1.00 94.44 140 ARG A N 1
ATOM 1067 C CA . ARG A 1 140 ? -12.400 7.914 9.668 1.00 94.44 140 ARG A CA 1
ATOM 1068 C C . ARG A 1 140 ? -12.435 9.134 10.587 1.00 94.44 140 ARG A C 1
ATOM 1070 O O . ARG A 1 140 ? -13.076 9.075 11.633 1.00 94.44 140 ARG A O 1
ATOM 1077 N N . SER A 1 141 ? -11.774 10.230 10.212 1.00 95.50 141 SER A N 1
ATOM 1078 C CA . SER A 1 141 ? -11.772 11.445 11.032 1.00 95.50 141 SER A CA 1
ATOM 1079 C C . SER A 1 141 ? -13.118 12.169 11.015 1.00 95.50 141 SER A C 1
ATOM 1081 O O . SER A 1 141 ? -13.533 12.677 12.053 1.00 95.50 141 SER A O 1
ATOM 1083 N N . THR A 1 142 ? -13.823 12.194 9.878 1.00 97.00 142 THR A N 1
ATOM 1084 C CA . THR A 1 142 ? -15.156 12.809 9.794 1.00 97.00 142 THR A CA 1
ATOM 1085 C C . THR A 1 142 ? -16.183 12.030 10.603 1.00 97.00 142 THR A C 1
ATOM 1087 O O . THR A 1 142 ? -16.923 12.644 11.360 1.00 97.00 142 THR A O 1
ATOM 1090 N N . ILE A 1 143 ? -16.196 10.695 10.508 1.00 96.88 143 ILE A N 1
ATOM 1091 C CA . ILE A 1 143 ? -17.109 9.854 11.299 1.00 96.88 143 ILE A CA 1
ATOM 1092 C C . ILE A 1 143 ? -16.857 10.051 12.793 1.00 96.88 143 ILE A C 1
ATOM 1094 O O . ILE A 1 143 ? -17.811 10.215 13.547 1.00 96.88 143 ILE A O 1
ATOM 1098 N N . ARG A 1 144 ? -15.587 10.082 13.222 1.00 96.25 144 ARG A N 1
ATOM 1099 C CA . ARG A 1 144 ? -15.239 10.340 14.626 1.00 96.25 144 ARG A CA 1
ATOM 1100 C C . ARG A 1 144 ? -15.834 11.664 15.114 1.00 96.25 144 ARG A C 1
ATOM 1102 O O . ARG A 1 144 ? -16.540 11.670 16.112 1.00 96.25 144 ARG A O 1
ATOM 1109 N N . ARG A 1 145 ? -15.607 12.751 14.368 1.00 97.06 145 ARG A N 1
ATOM 1110 C CA . ARG A 1 145 ? -16.120 14.087 14.710 1.00 97.06 145 ARG A CA 1
ATOM 1111 C C . ARG A 1 145 ? -17.649 14.121 14.784 1.00 97.06 145 ARG A C 1
ATOM 1113 O O . ARG A 1 145 ? -18.194 14.765 15.666 1.00 97.06 145 ARG A O 1
ATOM 1120 N N . LEU A 1 146 ? -18.337 13.460 13.852 1.00 96.88 146 LEU A N 1
ATOM 1121 C CA . LEU A 1 146 ? -19.804 13.439 13.826 1.00 96.88 146 LEU A CA 1
ATOM 1122 C C . LEU A 1 146 ? -20.393 12.670 15.017 1.00 96.88 146 LEU A C 1
ATOM 1124 O O . LEU A 1 146 ? -21.396 13.102 15.574 1.00 96.88 146 LEU A O 1
ATOM 1128 N N . ARG A 1 147 ? -19.754 11.574 15.443 1.00 96.56 147 ARG A N 1
ATOM 1129 C CA . ARG A 1 147 ? -20.173 10.829 16.643 1.00 96.56 147 ARG A CA 1
ATOM 1130 C C . ARG A 1 147 ? -20.022 11.668 17.908 1.00 96.56 147 ARG A C 1
ATOM 1132 O O . ARG A 1 147 ? -20.973 11.790 18.664 1.00 96.56 147 ARG A O 1
ATOM 1139 N N . GLU A 1 148 ? -18.878 12.335 18.058 1.00 95.56 148 GLU A N 1
ATOM 1140 C CA . GLU A 1 148 ? -18.607 13.244 19.184 1.00 95.56 148 GLU A CA 1
ATOM 1141 C C . GLU A 1 148 ? -19.624 14.395 19.283 1.00 95.56 148 GLU A C 1
ATOM 1143 O O . GLU A 1 148 ? -19.889 14.867 20.377 1.00 95.56 148 GLU A O 1
ATOM 1148 N N . GLN A 1 149 ? -20.209 14.835 18.163 1.00 95.06 149 GLN A N 1
ATOM 1149 C CA . GLN A 1 149 ? -21.238 15.886 18.140 1.00 95.06 149 GLN A CA 1
ATOM 1150 C C . GLN A 1 149 ? -22.652 15.402 18.471 1.00 95.06 149 GLN A C 1
ATOM 1152 O O . GLN A 1 149 ? -23.505 16.222 18.782 1.00 95.06 149 GLN A O 1
ATOM 1157 N N . THR A 1 150 ? -22.926 14.109 18.298 1.00 95.88 150 THR A N 1
ATOM 1158 C CA . THR A 1 150 ? -24.280 13.556 18.462 1.00 95.88 150 THR A CA 1
ATOM 1159 C C . THR A 1 150 ? -24.465 12.944 19.850 1.00 95.88 150 THR A C 1
ATOM 1161 O O . THR A 1 150 ? -25.574 12.926 20.371 1.00 95.88 150 THR A O 1
ATOM 1164 N N . GLU A 1 151 ? -23.384 12.413 20.426 1.00 90.50 151 GLU A N 1
ATOM 1165 C CA . GLU A 1 151 ? -23.381 11.667 21.692 1.00 90.50 151 GLU A CA 1
ATOM 1166 C C . GLU A 1 151 ? -22.772 12.459 22.865 1.00 90.50 151 GLU A C 1
ATOM 1168 O O . GLU A 1 151 ? -22.842 11.994 24.002 1.00 90.50 151 GLU A O 1
ATOM 1173 N N . GLY A 1 152 ? -22.146 13.609 22.591 1.00 63.41 152 GLY A N 1
ATOM 1174 C CA . GLY A 1 152 ? -21.602 14.530 23.596 1.00 63.41 152 GLY A CA 1
ATOM 1175 C C . GLY A 1 152 ? -22.544 15.690 23.862 1.00 63.41 152 GLY A C 1
ATOM 1176 O O . GLY A 1 152 ? -22.635 16.085 25.044 1.00 63.41 152 GLY A O 1
#

Foldseek 3Di:
DPVVVVVVVVVPPDPPPDPVVVVVVVVVVVVVVVVVPPPPDDDDDDDDDDDDDDPPPPPPPPPPDDPQPPVCVVPPPDDDPVSVVVVVLVCQQQFFPADPPPRDSAWHDDAQQWIAGPPPRDIGGDHRRHRHDPVNVVVVVVVVVVCVVPVD

Mean predicted aligned error: 17.46 Å

Organism: Tetracentron sinense (NCBI:txid13715)

Solvent-accessible surface area (backbone atoms only — not comparable to full-atom values): 9703 Å² total; per-residue (Å²): 121,65,72,70,53,54,56,51,58,67,69,72,73,70,82,84,84,53,75,66,59,59,51,55,51,52,53,54,55,55,55,58,60,61,68,68,70,75,81,76,82,91,81,86,84,83,89,83,84,89,80,86,83,80,90,70,75,79,72,77,81,67,79,90,53,94,80,58,60,87,44,49,84,56,63,85,58,86,48,70,68,56,47,55,56,49,35,56,46,52,52,46,40,72,40,65,34,76,30,96,85,77,76,41,70,40,23,34,64,76,50,81,26,34,34,34,26,72,84,78,65,53,71,44,82,41,33,71,41,40,71,73,41,73,68,60,53,52,51,53,55,51,53,52,53,53,48,56,70,74,79,106

pLDDT: mean 79.04, std 20.97, range [33.25, 97.62]

Radius of gyration: 25.03 Å; Cα contacts (8 Å, |Δi|>4): 97; chains: 1; bounding box: 58×65×48 Å

InterPro domains:
  IPR002674 Large ribosomal subunit protein eL43 [MF_00327] (64-132)
  IPR002674 Large ribosomal subunit protein eL43 [PF01780] (64-148)
  IPR002674 Large ribosomal subunit protein eL43 [TIGR00280] (63-151)
  IPR011331 Large ribosomal subunit protein eL37/eL43 [G3DSA:2.20.25.30] (62-152)
  IPR011332 Zinc-binding ribosomal protein [SSF57829] (70-142)

Nearest PDB structures (foldseek):
  7qiw-assembly1_q  TM=9.916E-01  e=4.301E-17  Solanum lycopersicum
  9cai-assembly1_Cp  TM=9.940E-01  e=7.157E-14  Caenorhabditis elegans
  9bh5-assembly1_Cp  TM=9.952E-01  e=8.211E-14  Caenorhabditis elegans
  8cre-assembly2_CK  TM=9.939E-01  e=1.632E-13  Candida albicans
  6zu5-assembly1_LPP  TM=9.874E-01  e=2.291E-11  Paranosema locustae